Protein AF-A0A4S4HA32-F1 (afdb_monomer_lite)

Radius of gyration: 16.01 Å; chains: 1; bounding box: 39×28×51 Å

Foldseek 3Di:
DVVLLVLLLVLQLQLLLLLLLPDDPVLSVVVLVVQLVVLLVVLVVCLPDDPVVLPDPVVLVVLLVQLVVSLVLLVCLLPPPDPPNNPSSSDSGPNNSSVLSVQLSVQCVVDPPDRSSVSSNVSSVVSSVVSVVSSVVCVVVVPDSVNSVVSSVSSVVSSVVSVVVD

pLDDT: mean 70.5, std 6.65, range [51.5, 82.56]

Secondary structure (DSSP, 8-state):
-HHHHHHHHHHHHHHHHHHHHHS-HHHHHHHHHHHHHHHHHHHHHHTT--HHHHTSHHHHHHHHHHHHHHHHHHHHHHH--TTTHHHHTT---STTHHHHHHHHHHHHHHSTTS-HHHHHHHHHHHHHHHHHHHHHHHHHTT--HHHHHHHHHHHHHHHHHHHHH-

Structure (mmCIF, N/CA/C/O backbone):
data_AF-A0A4S4HA32-F1
#
_entry.id   AF-A0A4S4HA32-F1
#
loop_
_atom_site.group_PDB
_atom_site.id
_atom_site.type_symbol
_atom_site.label_atom_id
_atom_site.label_alt_id
_atom_site.label_comp_id
_atom_site.label_asym_id
_atom_site.label_entity_id
_atom_site.label_seq_id
_atom_site.pdbx_PDB_ins_code
_atom_site.Cartn_x
_atom_site.Cartn_y
_atom_site.Cartn_z
_atom_site.occupancy
_atom_site.B_iso_or_equiv
_atom_site.auth_seq_id
_atom_site.auth_comp_id
_atom_site.auth_asym_id
_atom_site.auth_atom_id
_atom_site.pdbx_PDB_model_num
ATOM 1 N N . MET A 1 1 ? 13.191 -14.689 -1.791 1.00 63.25 1 MET A N 1
ATOM 2 C CA . MET A 1 1 ? 12.882 -13.239 -1.753 1.00 63.25 1 MET A CA 1
ATOM 3 C C . MET A 1 1 ? 11.497 -12.899 -2.287 1.00 63.25 1 MET A C 1
ATOM 5 O O . MET A 1 1 ? 10.754 -12.247 -1.571 1.00 63.25 1 MET A O 1
ATOM 9 N N . THR A 1 2 ? 11.116 -13.340 -3.490 1.00 64.56 2 THR A N 1
ATOM 10 C CA . THR A 1 2 ? 9.827 -12.983 -4.126 1.00 64.56 2 THR A CA 1
ATOM 11 C C . THR A 1 2 ? 8.592 -13.326 -3.285 1.00 64.56 2 THR A C 1
ATOM 13 O O . THR A 1 2 ? 7.695 -12.502 -3.171 1.00 64.56 2 THR A O 1
ATOM 16 N N . VAL A 1 3 ? 8.565 -14.492 -2.631 1.00 69.94 3 VAL A N 1
ATOM 17 C CA . VAL A 1 3 ? 7.443 -14.905 -1.763 1.00 69.94 3 VAL A CA 1
ATOM 18 C C . VAL A 1 3 ? 7.307 -14.009 -0.526 1.00 69.94 3 VAL A C 1
ATOM 20 O O . VAL A 1 3 ? 6.211 -13.569 -0.204 1.00 69.94 3 VAL A O 1
ATOM 23 N N . ILE A 1 4 ? 8.420 -13.679 0.137 1.00 70.50 4 ILE A N 1
ATOM 24 C CA . ILE A 1 4 ? 8.429 -12.817 1.334 1.00 70.50 4 ILE A CA 1
ATOM 25 C C . ILE A 1 4 ? 7.952 -11.403 0.973 1.00 70.50 4 ILE A C 1
ATOM 27 O O . ILE A 1 4 ? 7.163 -10.808 1.699 1.00 70.50 4 ILE A O 1
ATOM 31 N N . LEU A 1 5 ? 8.357 -10.906 -0.197 1.00 70.06 5 LEU A N 1
ATOM 32 C CA . LEU A 1 5 ? 7.889 -9.638 -0.756 1.00 70.06 5 LEU A CA 1
ATOM 33 C C . LEU A 1 5 ? 6.386 -9.638 -1.071 1.00 70.06 5 LEU A C 1
ATOM 35 O O . LEU A 1 5 ? 5.712 -8.646 -0.815 1.00 70.06 5 LEU A O 1
ATOM 39 N N . MET A 1 6 ? 5.834 -10.745 -1.575 1.00 72.88 6 MET A N 1
ATOM 40 C CA . MET A 1 6 ? 4.386 -10.865 -1.790 1.00 72.88 6 MET A CA 1
ATOM 41 C C . MET A 1 6 ? 3.611 -10.863 -0.470 1.00 72.88 6 MET A C 1
ATOM 43 O O . MET A 1 6 ? 2.612 -10.156 -0.356 1.00 72.88 6 MET A O 1
ATOM 47 N N . ILE A 1 7 ? 4.084 -11.604 0.538 1.00 74.81 7 ILE A N 1
ATOM 48 C CA . ILE A 1 7 ? 3.483 -11.612 1.882 1.00 74.81 7 ILE A CA 1
ATOM 49 C C . ILE A 1 7 ? 3.505 -10.200 2.475 1.00 74.81 7 ILE A C 1
ATOM 51 O O . ILE A 1 7 ? 2.498 -9.739 3.010 1.00 74.81 7 ILE A O 1
ATOM 55 N N . PH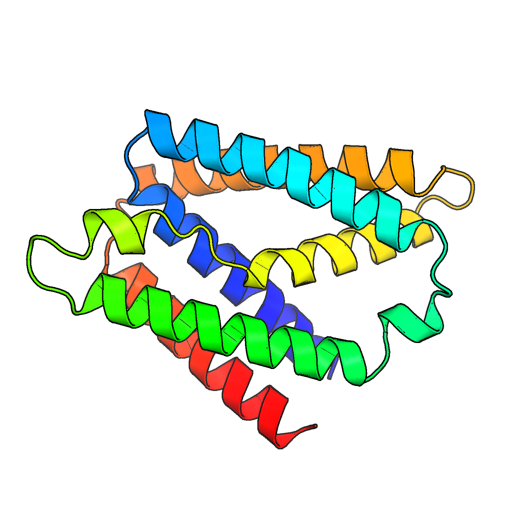E A 1 8 ? 4.623 -9.494 2.311 1.00 74.50 8 PHE A N 1
ATOM 56 C CA . PHE A 1 8 ? 4.778 -8.108 2.731 1.00 74.50 8 PHE A CA 1
ATOM 57 C C . PHE A 1 8 ? 3.759 -7.180 2.054 1.00 74.50 8 PHE A C 1
ATOM 59 O O . PHE A 1 8 ? 3.030 -6.466 2.738 1.00 74.50 8 PHE A O 1
ATOM 66 N N . CYS A 1 9 ? 3.633 -7.253 0.726 1.00 73.31 9 CYS A N 1
ATOM 67 C CA . CYS A 1 9 ? 2.642 -6.490 -0.033 1.00 73.31 9 CYS A CA 1
ATOM 68 C C . CYS A 1 9 ? 1.212 -6.736 0.465 1.00 73.31 9 CYS A C 1
ATOM 70 O O . CYS A 1 9 ? 0.453 -5.788 0.662 1.00 73.31 9 CYS A O 1
ATOM 72 N N . ILE A 1 10 ? 0.846 -7.999 0.691 1.00 77.44 10 ILE A N 1
ATOM 73 C CA . ILE A 1 10 ? -0.494 -8.374 1.160 1.00 77.44 10 ILE A CA 1
ATOM 74 C C . ILE A 1 10 ? -0.746 -7.819 2.565 1.00 77.44 10 ILE A C 1
ATOM 76 O O . ILE A 1 10 ? -1.805 -7.241 2.814 1.00 77.44 10 ILE A O 1
ATOM 80 N N . ALA A 1 11 ? 0.223 -7.951 3.472 1.00 76.12 11 ALA A N 1
ATOM 81 C CA . ALA A 1 11 ? 0.110 -7.447 4.836 1.00 76.12 11 ALA A CA 1
ATOM 82 C C . ALA A 1 11 ? 0.008 -5.910 4.876 1.00 76.12 11 ALA A C 1
ATOM 84 O O . ALA A 1 11 ? -0.826 -5.377 5.610 1.00 76.12 11 ALA A O 1
ATOM 85 N N . SER A 1 12 ? 0.774 -5.202 4.039 1.00 75.88 12 SER A N 1
ATOM 86 C CA . SER A 1 12 ? 0.678 -3.744 3.881 1.00 75.88 12 SER A CA 1
ATOM 87 C C . SER A 1 12 ? -0.702 -3.318 3.395 1.00 75.88 12 SER A C 1
ATOM 89 O O . SER A 1 12 ? -1.331 -2.449 4.000 1.00 75.88 12 SER A O 1
ATOM 91 N N . ILE A 1 13 ? -1.217 -3.972 2.348 1.00 76.69 13 ILE A N 1
ATOM 92 C CA . ILE A 1 13 ? -2.549 -3.676 1.810 1.00 76.69 13 ILE A CA 1
ATOM 93 C C . ILE A 1 13 ? -3.625 -3.913 2.871 1.00 76.69 13 ILE A C 1
ATOM 95 O O . ILE A 1 13 ? -4.481 -3.053 3.085 1.00 76.69 13 ILE A O 1
ATOM 99 N N . ALA A 1 14 ? -3.563 -5.044 3.574 1.00 76.88 14 ALA A N 1
ATOM 100 C CA . ALA A 1 14 ? -4.507 -5.369 4.636 1.00 76.88 14 ALA A CA 1
ATOM 101 C C . ALA A 1 14 ? -4.474 -4.328 5.769 1.00 76.88 14 ALA A C 1
ATOM 103 O O . ALA A 1 14 ? -5.531 -3.905 6.242 1.00 76.88 14 ALA A O 1
ATOM 104 N N . GLY A 1 15 ? -3.284 -3.872 6.172 1.00 74.00 15 GLY A N 1
ATOM 105 C CA . GLY A 1 15 ? -3.114 -2.876 7.233 1.00 74.00 15 G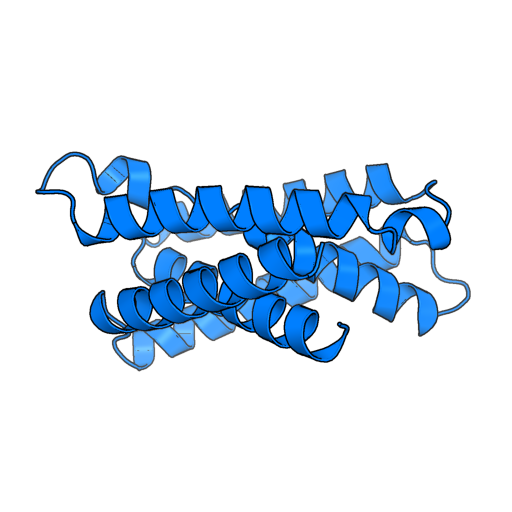LY A CA 1
ATOM 106 C C . GLY A 1 15 ? -3.752 -1.541 6.863 1.00 74.00 15 GLY A C 1
ATOM 107 O O . GLY A 1 15 ? -4.536 -0.987 7.636 1.00 74.00 15 GLY A O 1
ATOM 108 N N . CYS A 1 16 ? -3.508 -1.075 5.637 1.00 75.75 16 CYS A N 1
ATOM 109 C CA . CYS A 1 16 ? -4.142 0.123 5.094 1.00 75.75 16 CYS A CA 1
ATOM 110 C C . CYS A 1 16 ? -5.670 -0.012 5.007 1.00 75.75 16 CYS A C 1
ATOM 112 O O . CYS A 1 16 ? -6.379 0.911 5.404 1.00 75.75 16 CYS A O 1
ATOM 114 N N . ILE A 1 17 ? -6.199 -1.151 4.542 1.00 77.81 17 ILE A N 1
ATOM 115 C CA . ILE A 1 17 ? -7.653 -1.390 4.448 1.00 77.81 17 ILE A CA 1
ATOM 116 C C . ILE A 1 17 ? -8.304 -1.299 5.825 1.00 77.81 17 ILE A C 1
ATOM 118 O O . ILE A 1 17 ? -9.302 -0.591 5.987 1.00 77.81 17 ILE A O 1
ATOM 122 N N . VAL A 1 18 ? -7.746 -1.992 6.821 1.00 76.69 18 VAL A N 1
ATOM 123 C CA . VAL A 1 18 ? -8.307 -1.980 8.175 1.00 76.69 18 VAL A CA 1
ATOM 124 C C . VAL A 1 18 ? -8.223 -0.575 8.763 1.00 76.69 18 VAL A C 1
ATOM 126 O O . VAL A 1 18 ? -9.223 -0.085 9.282 1.00 76.69 18 VAL A O 1
ATOM 129 N N . ASN A 1 19 ? -7.104 0.129 8.592 1.00 77.38 19 ASN A N 1
ATOM 130 C CA . ASN A 1 19 ? -6.965 1.502 9.071 1.00 77.38 19 ASN A CA 1
ATOM 131 C C . ASN A 1 19 ? -7.987 2.458 8.419 1.00 77.38 19 ASN A C 1
ATOM 133 O O . ASN A 1 19 ? -8.707 3.172 9.112 1.00 77.38 19 ASN A O 1
ATOM 137 N N . ILE A 1 20 ? -8.150 2.405 7.093 1.00 76.25 20 ILE A N 1
ATOM 138 C CA . ILE A 1 20 ? -9.147 3.206 6.361 1.00 76.25 20 ILE A CA 1
ATOM 139 C C . ILE A 1 20 ? -10.582 2.832 6.774 1.00 76.25 20 ILE A C 1
ATOM 141 O O . ILE A 1 20 ? -11.475 3.685 6.781 1.00 76.25 20 ILE A O 1
ATOM 145 N N . SER A 1 21 ? -10.833 1.572 7.137 1.00 76.31 21 SER A N 1
ATOM 146 C CA . SER A 1 21 ? -12.152 1.120 7.595 1.00 76.31 21 SER A CA 1
ATOM 147 C C . SER A 1 21 ? -12.569 1.722 8.941 1.00 76.31 21 SER A C 1
ATOM 149 O O . SER A 1 21 ? -13.764 1.956 9.151 1.00 76.31 21 SER A O 1
ATOM 151 N N . LEU A 1 22 ? -11.590 2.043 9.794 1.00 75.56 22 LEU A N 1
ATOM 152 C CA . LEU A 1 22 ? -11.776 2.683 11.098 1.00 75.56 22 LEU A CA 1
ATOM 153 C C . LEU A 1 22 ? -11.991 4.206 10.986 1.00 75.56 22 LEU A C 1
ATOM 155 O O . LEU A 1 22 ? -12.447 4.841 11.937 1.00 75.56 22 LEU A O 1
ATOM 159 N N . MET A 1 23 ? -11.717 4.806 9.822 1.00 75.94 23 MET A N 1
ATOM 160 C CA . MET A 1 23 ? -11.846 6.248 9.589 1.00 75.94 23 MET A CA 1
ATOM 161 C C . MET A 1 23 ? -13.292 6.703 9.293 1.00 75.94 23 MET A C 1
ATOM 163 O O . MET A 1 23 ? -14.119 5.951 8.759 1.00 75.94 23 MET A O 1
ATOM 167 N N . PRO A 1 24 ? -13.622 7.985 9.560 1.00 74.69 24 PRO A N 1
ATOM 168 C CA . PRO A 1 24 ? -14.900 8.568 9.167 1.00 74.69 24 PRO A CA 1
ATOM 169 C C . PRO A 1 24 ? -15.039 8.690 7.639 1.00 74.69 24 PRO A C 1
ATOM 171 O O . PRO A 1 24 ? -14.090 8.996 6.916 1.00 74.69 24 PRO A O 1
ATOM 174 N N . VAL A 1 25 ? -16.273 8.520 7.146 1.00 72.31 25 VAL A N 1
ATOM 175 C CA . VAL A 1 25 ? -16.611 8.395 5.712 1.00 72.31 25 VAL A CA 1
ATOM 176 C C . VAL A 1 25 ? -16.043 9.526 4.846 1.00 72.31 25 VAL A C 1
ATOM 178 O O . VAL A 1 25 ? -15.489 9.252 3.785 1.00 72.31 25 VAL A O 1
ATOM 181 N N . LYS A 1 26 ? -16.149 10.783 5.301 1.00 72.62 26 LYS A N 1
ATOM 182 C CA . LYS A 1 26 ? -15.692 11.967 4.551 1.00 72.62 26 LYS A CA 1
ATOM 183 C C . LYS A 1 26 ? -14.178 11.951 4.299 1.00 72.62 26 LYS A C 1
ATOM 185 O O . LYS A 1 26 ? -13.732 12.295 3.212 1.00 72.62 26 LYS A O 1
ATOM 190 N N . MET A 1 27 ? -13.400 11.518 5.290 1.00 71.81 27 MET A N 1
ATOM 191 C CA . MET A 1 27 ? -11.936 11.468 5.202 1.00 71.81 27 MET A CA 1
ATOM 192 C C . MET A 1 27 ? -11.449 10.271 4.404 1.00 71.81 27 MET A C 1
ATOM 194 O O . MET A 1 27 ? -10.503 10.407 3.640 1.00 71.81 27 MET A O 1
ATOM 198 N N . ARG A 1 28 ? -12.144 9.135 4.491 1.00 72.19 28 ARG A N 1
ATOM 199 C CA . ARG A 1 28 ? -11.876 7.986 3.624 1.00 72.19 28 ARG A CA 1
ATOM 200 C C . ARG A 1 28 ? -11.953 8.359 2.145 1.00 72.19 28 ARG A C 1
ATOM 202 O O . ARG A 1 28 ? -11.045 8.029 1.398 1.00 72.19 28 ARG A O 1
ATOM 209 N N . VAL A 1 29 ? -13.007 9.067 1.732 1.00 70.00 29 VAL A N 1
ATOM 210 C CA . VAL A 1 29 ? -13.157 9.497 0.331 1.00 70.00 29 VAL A CA 1
ATOM 211 C C . VAL A 1 29 ? -12.018 10.435 -0.074 1.00 70.00 29 VAL A C 1
ATOM 213 O O . VAL A 1 29 ? -11.415 10.237 -1.125 1.00 70.00 29 VAL A O 1
ATOM 216 N N . ALA A 1 30 ? -11.673 11.403 0.781 1.00 71.88 30 ALA A N 1
ATOM 217 C CA . ALA A 1 30 ? -10.563 12.319 0.529 1.00 71.88 30 ALA A CA 1
ATOM 218 C C . ALA A 1 30 ? -9.214 11.588 0.404 1.00 71.88 30 ALA A C 1
ATOM 220 O O . ALA A 1 30 ? -8.451 11.875 -0.512 1.00 71.88 30 ALA A O 1
ATOM 221 N N . LEU A 1 31 ? -8.939 10.614 1.275 1.00 72.12 31 LEU A N 1
ATOM 222 C CA . LEU A 1 31 ? -7.704 9.828 1.245 1.00 72.12 31 LEU A CA 1
ATOM 223 C C . LEU A 1 31 ? -7.638 8.895 0.037 1.00 72.12 31 LEU A C 1
ATOM 225 O O . LEU A 1 31 ? -6.593 8.836 -0.603 1.00 72.12 31 LEU A O 1
ATOM 229 N N . CYS A 1 32 ? -8.739 8.232 -0.328 1.00 69.38 32 CYS A N 1
ATOM 230 C CA . CYS A 1 32 ? -8.804 7.424 -1.548 1.00 69.38 32 CYS A CA 1
ATOM 231 C C . CYS A 1 32 ? -8.527 8.266 -2.804 1.00 69.38 32 CYS A C 1
ATOM 233 O O . CYS A 1 32 ? -7.809 7.815 -3.694 1.00 69.38 32 CYS A O 1
ATOM 235 N N . LEU A 1 33 ? -9.048 9.497 -2.865 1.00 69.62 33 LEU A N 1
ATOM 236 C CA . LEU A 1 33 ? -8.767 10.432 -3.961 1.00 69.62 33 LEU A CA 1
ATOM 237 C C . LEU A 1 33 ? -7.302 10.874 -3.975 1.00 69.62 33 LEU A C 1
ATOM 239 O O . LEU A 1 33 ? -6.658 10.826 -5.021 1.00 69.62 33 LEU A O 1
ATOM 243 N N . LEU A 1 34 ? -6.761 11.262 -2.817 1.00 71.94 34 LEU A N 1
ATOM 244 C CA . LEU A 1 34 ? -5.365 11.690 -2.682 1.00 71.94 34 LEU A CA 1
ATOM 245 C C . LEU A 1 34 ? -4.396 10.581 -3.106 1.00 71.94 34 LEU A C 1
ATOM 247 O O . LEU A 1 34 ? -3.352 10.838 -3.697 1.00 71.94 34 LEU A O 1
ATOM 251 N N . TRP A 1 35 ? -4.784 9.338 -2.852 1.00 69.75 35 TRP A N 1
ATOM 252 C CA . TRP A 1 35 ? -4.068 8.158 -3.295 1.00 69.75 35 TRP A CA 1
ATOM 253 C C . TRP A 1 35 ? -4.163 7.877 -4.782 1.00 69.75 35 TRP A C 1
ATOM 255 O O . TRP A 1 35 ? -3.146 7.553 -5.381 1.00 69.75 35 TRP A O 1
ATOM 265 N N . GLY A 1 36 ? -5.340 8.031 -5.390 1.00 64.88 36 GLY A N 1
ATOM 266 C CA . GLY A 1 36 ? -5.462 7.955 -6.847 1.00 64.88 36 GLY A CA 1
ATOM 267 C C . GLY A 1 36 ? -4.546 8.971 -7.538 1.00 64.88 36 GLY A C 1
ATOM 268 O O . GLY A 1 36 ? -3.882 8.646 -8.519 1.00 64.88 36 GLY A O 1
ATOM 269 N N . ILE A 1 37 ? -4.434 10.175 -6.969 1.00 69.69 37 ILE A N 1
ATOM 270 C CA . ILE A 1 37 ? -3.517 11.219 -7.448 1.00 69.69 37 ILE A CA 1
ATOM 271 C C . ILE A 1 37 ? -2.053 10.816 -7.215 1.00 69.69 37 ILE A C 1
ATOM 273 O O . ILE A 1 37 ? -1.241 10.912 -8.133 1.00 69.69 37 ILE A O 1
ATOM 277 N N . GLY A 1 38 ? -1.706 10.336 -6.016 1.00 66.69 38 GLY A N 1
ATOM 278 C CA . GLY A 1 38 ? -0.350 9.880 -5.691 1.00 66.69 38 GLY A CA 1
ATOM 279 C C . GLY A 1 38 ? 0.124 8.729 -6.581 1.00 66.69 38 GLY A C 1
ATOM 280 O O . GLY A 1 38 ? 1.259 8.748 -7.054 1.00 66.69 38 GLY A O 1
ATOM 281 N N . ALA A 1 39 ? -0.766 7.784 -6.881 1.00 64.88 39 ALA A N 1
ATOM 282 C CA . ALA A 1 39 ? -0.527 6.703 -7.829 1.00 64.88 39 ALA A CA 1
ATOM 283 C C . ALA A 1 39 ? -0.207 7.246 -9.226 1.00 64.88 39 ALA A C 1
ATOM 285 O O . ALA A 1 39 ? 0.804 6.869 -9.807 1.00 64.88 39 ALA A O 1
ATOM 286 N N . GLY A 1 40 ? -0.997 8.206 -9.721 1.00 63.44 40 GLY A N 1
ATOM 287 C CA . GLY A 1 40 ? -0.753 8.851 -11.014 1.00 63.44 40 GLY A CA 1
ATOM 288 C C . GLY A 1 40 ? 0.562 9.640 -11.079 1.00 63.44 40 GLY A C 1
ATOM 289 O O . GLY A 1 40 ? 1.213 9.672 -12.121 1.00 63.44 40 GLY A O 1
ATOM 290 N N . ILE A 1 41 ? 1.001 10.247 -9.974 1.00 68.75 41 ILE A N 1
ATOM 291 C CA . ILE A 1 41 ? 2.302 10.936 -9.909 1.00 68.75 41 ILE A CA 1
ATOM 292 C C . ILE A 1 41 ? 3.451 9.923 -9.939 1.00 68.75 41 ILE A C 1
ATOM 294 O O . ILE A 1 41 ? 4.421 10.111 -10.671 1.00 68.75 41 ILE A O 1
ATOM 298 N N . ILE A 1 42 ? 3.343 8.831 -9.182 1.00 67.19 42 ILE A N 1
ATOM 299 C CA . ILE A 1 42 ? 4.352 7.765 -9.179 1.00 67.19 42 ILE A CA 1
ATOM 300 C C . ILE A 1 42 ? 4.430 7.107 -10.558 1.00 67.19 42 ILE A C 1
ATOM 302 O O . ILE A 1 42 ? 5.529 6.909 -11.067 1.00 67.19 42 ILE A O 1
ATOM 306 N N . ALA A 1 43 ? 3.289 6.883 -11.212 1.00 63.09 43 ALA A N 1
ATOM 307 C CA . ALA A 1 43 ? 3.205 6.419 -12.593 1.00 63.09 43 ALA A CA 1
ATOM 308 C C . ALA A 1 43 ? 4.055 7.257 -13.553 1.00 63.09 43 ALA A C 1
ATOM 310 O O . ALA A 1 43 ? 4.832 6.723 -14.344 1.00 63.09 43 ALA A O 1
ATOM 311 N N . MET A 1 44 ? 3.910 8.582 -13.460 1.00 63.84 44 MET A N 1
ATOM 312 C CA . MET A 1 44 ? 4.626 9.553 -14.286 1.00 63.84 44 MET A CA 1
ATOM 313 C C . MET A 1 44 ? 6.129 9.528 -14.006 1.00 63.84 44 MET A C 1
ATOM 315 O O . MET A 1 44 ? 6.926 9.557 -14.939 1.00 63.84 44 MET A O 1
ATOM 319 N N . ILE A 1 45 ? 6.527 9.432 -12.734 1.00 66.19 45 ILE A N 1
ATOM 320 C CA . ILE A 1 45 ? 7.941 9.338 -12.339 1.00 66.19 45 ILE A CA 1
ATOM 321 C C . ILE A 1 45 ? 8.560 8.032 -12.860 1.00 66.19 45 ILE A C 1
ATOM 323 O O . ILE A 1 45 ? 9.719 8.010 -13.271 1.00 66.19 45 ILE A O 1
ATOM 327 N N . MET A 1 46 ? 7.789 6.944 -12.882 1.00 61.41 46 MET A N 1
ATOM 328 C CA . MET A 1 46 ? 8.255 5.633 -13.336 1.00 61.41 46 MET A CA 1
ATOM 329 C C . MET A 1 46 ? 8.230 5.435 -14.855 1.00 61.41 46 MET A C 1
ATOM 331 O O . MET A 1 46 ? 8.901 4.526 -15.340 1.00 61.41 46 MET A O 1
ATOM 335 N N . PHE A 1 47 ? 7.558 6.312 -15.609 1.00 57.00 47 PHE A N 1
ATOM 336 C CA . PHE A 1 47 ? 7.410 6.257 -17.072 1.00 57.00 47 PHE A CA 1
ATOM 337 C C . PHE A 1 47 ? 8.745 6.258 -17.858 1.00 57.00 47 PHE A C 1
ATOM 339 O O . PHE A 1 47 ? 8.752 5.948 -19.044 1.00 57.00 47 PHE A O 1
ATOM 346 N N . GLY A 1 48 ? 9.885 6.548 -17.217 1.00 54.81 48 GLY A N 1
ATOM 347 C CA . GLY A 1 48 ? 11.215 6.551 -17.848 1.00 54.81 48 GLY A CA 1
ATOM 348 C C . GLY A 1 48 ? 12.280 5.668 -17.186 1.00 54.81 48 GLY A C 1
ATOM 349 O O . GLY A 1 48 ? 13.427 5.683 -17.630 1.00 54.81 48 GLY A O 1
ATOM 350 N N . LEU A 1 49 ? 11.948 4.920 -16.129 1.00 59.78 49 LEU A N 1
ATOM 351 C CA . LEU A 1 49 ? 12.933 4.136 -15.372 1.00 59.78 49 LEU A CA 1
ATOM 352 C C . LEU A 1 49 ? 13.158 2.747 -16.005 1.00 59.78 49 LEU A C 1
ATOM 354 O O . LEU A 1 49 ? 12.191 2.028 -16.281 1.00 59.78 49 LEU A O 1
ATOM 358 N N . PRO A 1 50 ? 14.416 2.310 -16.219 1.00 59.44 50 PRO A N 1
ATOM 359 C CA . PRO A 1 50 ? 14.692 0.983 -16.754 1.00 59.44 50 PRO A CA 1
ATOM 360 C C . PRO A 1 50 ? 14.229 -0.108 -15.775 1.00 59.44 50 PRO A C 1
ATOM 362 O O . PRO A 1 50 ? 14.472 -0.042 -14.572 1.00 59.44 50 PRO A O 1
ATOM 365 N N . ARG A 1 51 ? 13.593 -1.167 -16.301 1.00 56.62 51 ARG A N 1
ATOM 366 C CA . ARG A 1 51 ? 12.992 -2.273 -15.519 1.00 56.62 51 ARG A CA 1
ATOM 367 C C . ARG A 1 51 ? 13.917 -2.883 -14.463 1.00 56.62 51 ARG A C 1
ATOM 369 O O . ARG A 1 51 ? 13.435 -3.328 -13.426 1.00 56.62 51 ARG A O 1
ATOM 376 N N . GLN A 1 52 ? 15.222 -2.931 -14.725 1.00 57.22 52 GLN A N 1
ATOM 377 C CA . GLN A 1 52 ? 16.195 -3.456 -13.769 1.00 57.22 52 GLN A CA 1
ATOM 378 C C . GLN A 1 52 ? 16.336 -2.562 -12.537 1.00 57.22 52 GLN A C 1
ATOM 380 O O . GLN A 1 52 ? 16.460 -3.094 -11.441 1.00 57.22 52 GLN A O 1
ATOM 385 N N . GLU A 1 53 ? 16.235 -1.239 -12.675 1.00 59.69 53 GLU A N 1
ATOM 386 C CA . GLU A 1 53 ? 16.341 -0.321 -11.539 1.00 59.69 53 GLU A CA 1
ATOM 387 C C . GLU A 1 53 ? 15.162 -0.457 -10.577 1.00 59.69 53 GLU A C 1
ATOM 389 O O . GLU A 1 53 ? 15.366 -0.379 -9.369 1.00 59.69 53 GLU A O 1
ATOM 394 N N . ILE A 1 54 ? 13.963 -0.762 -11.080 1.00 59.62 54 ILE A N 1
ATOM 395 C CA . ILE A 1 54 ? 12.747 -0.933 -10.265 1.00 59.62 54 ILE A CA 1
ATOM 396 C C . ILE A 1 54 ? 12.823 -2.178 -9.365 1.00 59.62 54 ILE A C 1
ATOM 398 O O . ILE A 1 54 ? 12.323 -2.179 -8.244 1.00 59.62 54 ILE A O 1
ATOM 402 N N . TRP A 1 55 ? 13.488 -3.238 -9.830 1.00 57.16 55 TRP A N 1
ATOM 403 C CA . TRP A 1 55 ? 13.622 -4.505 -9.099 1.00 57.16 55 TRP A CA 1
ATOM 404 C C . TRP A 1 55 ? 14.930 -4.613 -8.298 1.00 57.16 55 TRP A C 1
ATOM 406 O O . TRP A 1 55 ? 15.230 -5.673 -7.747 1.00 57.16 55 TRP A O 1
ATOM 416 N N . THR A 1 56 ? 15.724 -3.539 -8.222 1.00 62.16 56 THR A N 1
ATOM 417 C CA . THR A 1 56 ? 16.987 -3.547 -7.469 1.00 62.16 56 THR A CA 1
ATOM 418 C C . THR A 1 56 ? 16.781 -3.590 -5.955 1.00 62.16 56 THR A C 1
ATOM 420 O O . THR A 1 56 ? 15.778 -3.123 -5.414 1.00 62.16 56 THR A O 1
ATOM 423 N N . ALA A 1 57 ? 17.812 -4.070 -5.249 1.00 57.44 57 ALA A N 1
ATOM 424 C CA . ALA A 1 57 ? 17.897 -4.092 -3.787 1.00 57.44 57 ALA A CA 1
ATOM 425 C C . ALA A 1 57 ? 17.584 -2.737 -3.118 1.00 57.44 57 ALA A C 1
ATOM 427 O O . ALA A 1 57 ? 17.037 -2.716 -2.017 1.00 57.44 57 ALA A O 1
ATOM 428 N N . LYS A 1 58 ? 17.843 -1.604 -3.795 1.00 66.38 58 LYS A N 1
ATOM 429 C CA . LYS A 1 58 ? 17.526 -0.262 -3.276 1.00 66.38 58 LYS A CA 1
ATOM 430 C C . LYS A 1 58 ? 16.036 -0.092 -2.961 1.00 66.38 58 LYS A C 1
ATOM 432 O O . LYS A 1 58 ? 15.699 0.486 -1.933 1.00 66.38 58 LYS A O 1
ATOM 437 N N . TRP A 1 59 ? 15.144 -0.638 -3.788 1.00 67.38 59 TRP A N 1
ATOM 438 C CA . TRP A 1 59 ? 13.697 -0.549 -3.562 1.00 67.38 59 TRP A CA 1
ATOM 439 C C . TRP A 1 59 ? 13.217 -1.376 -2.378 1.00 67.38 59 TRP A C 1
ATOM 441 O O . TRP A 1 59 ? 12.272 -0.981 -1.702 1.00 67.38 59 TRP A O 1
ATOM 451 N N . ILE A 1 60 ? 13.887 -2.490 -2.090 1.00 68.06 60 ILE A N 1
ATOM 452 C CA . ILE A 1 60 ? 13.575 -3.321 -0.925 1.00 68.06 60 ILE A CA 1
ATOM 453 C C . ILE A 1 60 ? 13.920 -2.564 0.359 1.00 68.06 60 ILE A C 1
ATOM 455 O O . ILE A 1 60 ? 13.114 -2.548 1.283 1.00 68.06 60 ILE A O 1
ATOM 459 N N . VAL A 1 61 ? 15.049 -1.848 0.387 1.00 72.50 61 VAL A N 1
ATOM 460 C CA . VAL A 1 61 ? 15.414 -0.982 1.520 1.00 72.50 61 VAL A CA 1
ATOM 461 C C . VAL A 1 61 ? 14.375 0.126 1.726 1.00 72.50 61 VAL A C 1
ATOM 463 O O . VAL A 1 61 ? 13.908 0.324 2.846 1.00 72.50 61 VAL A O 1
ATOM 466 N N . TYR A 1 62 ? 13.935 0.805 0.659 1.00 74.06 62 TYR A N 1
ATOM 467 C CA . TYR A 1 62 ? 12.871 1.813 0.769 1.00 74.06 62 TYR A CA 1
ATOM 468 C C . TYR A 1 62 ? 11.538 1.221 1.241 1.00 74.06 62 TYR A C 1
ATOM 470 O O . TYR A 1 62 ? 10.865 1.833 2.070 1.00 74.06 62 TYR A O 1
ATOM 478 N N . ALA A 1 63 ? 11.171 0.025 0.775 1.00 71.12 63 ALA A N 1
ATOM 479 C CA . ALA A 1 63 ? 9.967 -0.670 1.223 1.00 71.12 63 ALA A CA 1
ATOM 480 C C . ALA A 1 63 ? 10.017 -0.980 2.725 1.00 71.12 63 ALA A C 1
ATOM 482 O O . ALA A 1 63 ? 9.042 -0.724 3.428 1.00 71.12 63 ALA A O 1
ATOM 483 N N . VAL A 1 64 ? 11.161 -1.451 3.232 1.00 72.44 64 VAL A N 1
ATOM 484 C CA . VAL A 1 64 ? 11.374 -1.729 4.663 1.00 72.44 64 VAL A CA 1
ATOM 485 C C . VAL A 1 64 ? 11.311 -0.448 5.504 1.00 72.44 64 VAL A C 1
ATOM 487 O O . VAL A 1 64 ? 10.706 -0.445 6.580 1.00 72.44 64 VAL A O 1
ATOM 490 N N . ILE A 1 65 ? 11.871 0.661 5.012 1.00 79.25 65 ILE A N 1
ATOM 491 C CA . ILE A 1 65 ? 11.783 1.969 5.682 1.00 79.25 65 ILE A CA 1
ATOM 492 C C . ILE A 1 65 ? 10.324 2.435 5.756 1.00 79.25 65 ILE A C 1
ATOM 494 O O . ILE A 1 65 ? 9.849 2.788 6.836 1.00 79.25 65 ILE A O 1
ATOM 498 N N . LEU A 1 66 ? 9.589 2.392 4.640 1.00 75.00 66 LEU A N 1
ATOM 499 C CA . LEU A 1 66 ? 8.172 2.771 4.598 1.00 75.00 66 LEU A CA 1
ATOM 500 C C . LEU A 1 66 ? 7.316 1.873 5.501 1.00 75.00 66 LEU A C 1
ATOM 502 O O . LEU A 1 66 ? 6.431 2.371 6.194 1.00 75.00 66 LEU A O 1
ATOM 506 N N . ALA A 1 67 ? 7.614 0.572 5.555 1.00 72.00 67 ALA A N 1
ATOM 507 C CA . ALA A 1 67 ? 6.969 -0.363 6.475 1.00 72.00 67 ALA A CA 1
ATOM 508 C C . ALA A 1 67 ? 7.161 0.044 7.932 1.00 72.00 67 ALA A C 1
ATOM 510 O O . ALA A 1 67 ? 6.216 0.052 8.714 1.00 72.00 67 ALA A O 1
ATOM 511 N N . SER A 1 68 ? 8.398 0.385 8.288 1.00 75.69 68 SER A N 1
ATOM 512 C CA . SER A 1 68 ? 8.769 0.752 9.651 1.00 75.69 68 SER A CA 1
ATOM 513 C C . SER A 1 68 ? 8.049 2.029 10.080 1.00 75.69 68 SER A C 1
ATOM 515 O O . SER A 1 68 ? 7.541 2.107 11.197 1.00 75.69 68 SER A O 1
ATOM 517 N N . VAL A 1 69 ? 7.926 3.001 9.170 1.00 80.12 69 VAL A N 1
ATOM 518 C CA . VAL A 1 69 ? 7.126 4.212 9.392 1.00 80.12 69 VAL A CA 1
ATOM 519 C C . VAL A 1 69 ? 5.656 3.850 9.622 1.00 80.12 69 VAL A C 1
ATOM 521 O O . VAL A 1 69 ? 5.071 4.289 10.612 1.00 80.12 69 VAL A O 1
ATOM 524 N N . ASP A 1 70 ? 5.069 3.001 8.777 1.00 76.62 70 ASP A N 1
ATOM 525 C CA . ASP A 1 70 ? 3.670 2.577 8.909 1.00 76.62 70 ASP A CA 1
ATOM 526 C C . ASP A 1 70 ? 3.396 1.831 10.219 1.00 76.62 70 ASP A C 1
ATOM 528 O O . ASP A 1 70 ? 2.404 2.120 10.887 1.00 76.62 70 ASP A O 1
ATOM 532 N N . VAL A 1 71 ? 4.300 0.944 10.644 1.00 78.69 71 VAL A N 1
ATOM 533 C CA . VAL A 1 71 ? 4.213 0.249 11.939 1.00 78.69 71 VAL A CA 1
ATOM 534 C C . VAL A 1 71 ? 4.213 1.245 13.094 1.00 78.69 71 VAL A C 1
ATOM 536 O O . VAL A 1 71 ? 3.389 1.119 13.999 1.00 78.69 71 VAL A O 1
ATOM 539 N N . ILE A 1 72 ? 5.078 2.264 13.065 1.00 80.19 72 ILE A N 1
ATOM 540 C CA . ILE A 1 72 ? 5.120 3.302 14.107 1.00 80.19 72 ILE A CA 1
ATOM 541 C C . ILE A 1 72 ? 3.785 4.054 14.169 1.00 80.19 72 ILE A C 1
ATOM 543 O O . ILE A 1 72 ? 3.257 4.286 15.261 1.00 80.19 72 ILE A O 1
ATOM 547 N N . PHE A 1 73 ? 3.204 4.405 13.019 1.00 77.25 73 PHE A N 1
ATOM 548 C CA . PHE A 1 73 ? 1.903 5.073 12.969 1.00 77.25 73 PHE A CA 1
ATOM 549 C C . PHE A 1 73 ? 0.760 4.166 13.441 1.00 77.25 73 PHE A C 1
ATOM 551 O O . PHE A 1 73 ? -0.080 4.629 14.216 1.00 77.25 73 PHE A O 1
ATOM 558 N N . PHE A 1 74 ? 0.738 2.888 13.053 1.00 76.81 74 PHE A N 1
ATOM 559 C CA . PHE A 1 74 ? -0.279 1.931 13.498 1.00 76.81 74 PHE A CA 1
ATOM 560 C C . PHE A 1 74 ? -0.183 1.642 14.996 1.00 76.81 74 PHE A C 1
ATOM 562 O O . PHE A 1 74 ? -1.200 1.690 15.685 1.00 76.81 74 PHE A O 1
ATOM 569 N N . LEU A 1 75 ? 1.019 1.432 15.536 1.00 75.94 75 LEU A N 1
ATOM 570 C CA . LEU A 1 75 ? 1.227 1.256 16.976 1.00 75.94 75 LEU A CA 1
ATOM 571 C C . LEU A 1 75 ? 0.788 2.498 17.748 1.00 75.94 75 LEU A C 1
ATOM 573 O O . LEU A 1 75 ? 0.044 2.392 18.722 1.00 75.94 75 LEU A O 1
ATOM 577 N N . ARG A 1 76 ? 1.171 3.692 17.287 1.00 74.69 76 ARG A N 1
ATOM 578 C CA . ARG A 1 76 ? 0.717 4.943 17.900 1.00 74.69 76 ARG A CA 1
ATOM 579 C C . ARG A 1 76 ? -0.802 5.087 17.830 1.00 74.69 76 ARG A C 1
ATOM 581 O O . ARG A 1 76 ? -1.398 5.607 18.764 1.00 74.69 76 ARG A O 1
ATOM 588 N N . HIS A 1 77 ? -1.432 4.633 16.752 1.00 72.81 77 HIS A N 1
ATOM 589 C CA . HIS A 1 77 ? -2.885 4.648 16.626 1.00 72.81 77 HIS A CA 1
ATOM 590 C C . HIS A 1 77 ? -3.567 3.676 17.604 1.00 72.81 77 HIS A C 1
ATOM 592 O O . HIS A 1 77 ? -4.565 4.047 18.215 1.00 72.81 77 HIS A O 1
ATOM 598 N N . ILE A 1 78 ? -3.007 2.477 17.799 1.00 74.50 78 ILE A N 1
ATOM 599 C CA . ILE A 1 78 ? -3.533 1.437 18.700 1.00 74.50 78 ILE A CA 1
ATOM 600 C C . ILE A 1 78 ? -3.363 1.817 20.181 1.00 74.50 78 ILE A C 1
ATOM 602 O O . ILE A 1 78 ? -4.268 1.577 20.975 1.00 74.50 78 ILE A O 1
ATOM 606 N N . PHE A 1 79 ? -2.223 2.405 20.559 1.00 72.94 79 PHE A N 1
ATOM 607 C CA . PHE A 1 79 ? -1.849 2.641 21.963 1.00 72.94 79 PHE A CA 1
ATOM 608 C C . PHE A 1 79 ? -2.062 4.085 22.462 1.00 72.94 79 PHE A C 1
ATOM 610 O O . PHE A 1 79 ? -1.748 4.381 23.612 1.00 72.94 79 PHE A O 1
ATOM 617 N N . SER A 1 80 ? -2.565 5.013 21.638 1.00 69.25 80 SER A N 1
ATOM 618 C CA . SER A 1 80 ? -2.742 6.417 22.047 1.00 69.25 80 SER A CA 1
ATOM 619 C C . SER A 1 80 ? -4.094 6.687 22.713 1.00 69.25 80 SER A C 1
ATOM 621 O O . SER A 1 80 ? -5.146 6.464 22.118 1.00 69.25 80 SER A O 1
ATOM 623 N N . ASP A 1 81 ? -4.069 7.350 23.874 1.00 57.38 81 ASP A N 1
ATOM 624 C CA . ASP A 1 81 ? -5.277 7.818 24.561 1.00 57.38 81 ASP A CA 1
ATOM 625 C C . ASP A 1 81 ? -5.919 9.065 23.909 1.00 57.38 81 ASP A C 1
ATOM 627 O O . ASP A 1 81 ? -5.260 10.054 23.573 1.00 57.38 81 ASP A O 1
ATOM 631 N N . ARG A 1 82 ? -7.243 8.953 23.727 1.00 57.59 82 ARG A N 1
ATOM 632 C CA . ARG A 1 82 ? -8.347 9.879 23.361 1.00 57.59 82 ARG A CA 1
ATOM 633 C C . ARG A 1 82 ? -8.148 11.098 22.431 1.00 57.59 82 ARG A C 1
ATOM 635 O O . ARG A 1 82 ? -9.099 11.396 21.714 1.00 57.59 82 ARG A O 1
ATOM 642 N N . HIS A 1 83 ? -7.009 11.797 22.364 1.00 51.50 83 HIS A N 1
ATOM 643 C CA . HIS A 1 83 ? -6.890 13.062 21.593 1.00 51.50 83 HIS A CA 1
ATOM 644 C C . HIS A 1 83 ? -5.940 13.043 20.381 1.00 51.50 83 HIS A C 1
ATOM 646 O O . HIS A 1 83 ? -6.276 13.598 19.334 1.00 51.50 83 HIS A O 1
ATOM 652 N N . LEU A 1 84 ? -4.802 12.353 20.465 1.00 51.84 84 LEU A N 1
ATOM 653 C CA . LEU A 1 84 ? -3.871 12.164 19.343 1.00 51.84 84 LEU A CA 1
ATOM 654 C C . LEU A 1 84 ? -4.282 11.132 18.261 1.00 51.84 84 LEU A C 1
ATOM 656 O O . LEU A 1 84 ? -3.827 11.298 17.120 1.00 51.84 84 LEU A O 1
ATOM 660 N N . PRO A 1 85 ? -5.151 10.119 18.502 1.00 55.59 85 PRO A N 1
ATOM 661 C CA . PRO A 1 85 ? -5.453 9.121 17.476 1.00 55.59 85 PRO A CA 1
ATOM 662 C C . PRO A 1 85 ? -6.278 9.700 16.324 1.00 55.59 85 PRO A C 1
ATOM 664 O O . PRO A 1 85 ? -6.312 9.108 15.252 1.00 55.59 85 PRO A O 1
ATOM 667 N N . ARG A 1 86 ? -6.892 10.879 16.497 1.00 57.41 86 ARG A N 1
ATOM 668 C CA . ARG A 1 86 ? -7.676 11.536 15.445 1.00 57.41 86 ARG A CA 1
ATOM 669 C C . ARG A 1 86 ? -6.815 12.085 14.309 1.00 57.41 86 ARG A C 1
ATOM 671 O O . ARG A 1 86 ? -7.315 12.167 13.200 1.00 57.41 86 ARG A O 1
ATOM 678 N N . ILE A 1 87 ? -5.561 12.461 14.581 1.00 60.38 87 ILE A N 1
ATOM 679 C CA . ILE A 1 87 ? -4.626 12.966 13.561 1.00 60.38 87 ILE A CA 1
ATOM 680 C C . ILE A 1 87 ? -3.759 11.821 13.031 1.00 60.38 87 ILE A C 1
ATOM 682 O O . ILE A 1 87 ? -3.605 11.677 11.824 1.00 60.38 87 ILE A O 1
ATOM 686 N N . ALA A 1 88 ? -3.246 10.957 13.915 1.00 56.72 88 ALA A N 1
ATOM 687 C CA . ALA A 1 88 ? -2.468 9.784 13.503 1.00 56.72 88 ALA A CA 1
ATOM 688 C C . ALA A 1 88 ? -3.322 8.754 12.740 1.00 56.72 88 ALA A C 1
ATOM 690 O O . ALA A 1 88 ? -2.849 8.143 11.790 1.00 56.72 88 ALA A O 1
ATOM 691 N N . GLY A 1 89 ? -4.604 8.628 13.087 1.00 58.53 89 GLY A N 1
ATOM 692 C CA . GLY A 1 89 ? -5.584 7.818 12.363 1.00 58.53 89 GLY A CA 1
ATOM 693 C C . GLY A 1 89 ? -6.042 8.421 11.036 1.00 58.53 89 GLY A C 1
ATOM 694 O O . GLY A 1 89 ? -6.982 7.905 10.455 1.00 58.53 89 GLY A O 1
ATOM 695 N N . LEU A 1 90 ? -5.431 9.516 10.563 1.00 62.38 90 LEU A N 1
ATOM 696 C CA . LEU A 1 90 ? -5.626 10.052 9.205 1.00 62.38 90 LEU A CA 1
ATOM 697 C C . LEU A 1 90 ? -4.520 9.642 8.250 1.00 62.38 90 LEU A C 1
ATOM 699 O O . LEU A 1 90 ? -4.554 9.995 7.074 1.00 62.38 90 LEU A O 1
ATOM 703 N N . TYR A 1 91 ? -3.529 8.924 8.755 1.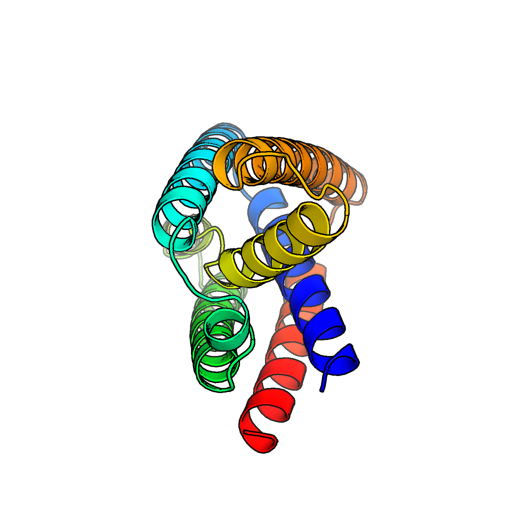00 69.38 91 TYR A N 1
ATOM 704 C CA . TYR A 1 91 ? -2.402 8.494 7.970 1.00 69.38 91 TYR A CA 1
ATOM 705 C C . TYR A 1 91 ? -2.776 7.226 7.184 1.00 69.38 91 TYR A C 1
ATOM 707 O O . TYR A 1 91 ? -3.069 6.205 7.802 1.00 69.38 91 TYR A O 1
ATOM 715 N N . PRO A 1 92 ? -2.796 7.253 5.841 1.00 62.84 92 PRO A N 1
ATOM 716 C CA . PRO A 1 92 ? -3.275 6.129 5.032 1.00 62.84 92 PRO A CA 1
ATOM 717 C C . PRO A 1 92 ? -2.260 4.982 4.884 1.00 62.84 92 PRO A C 1
ATOM 719 O O . PRO A 1 92 ? -2.619 3.939 4.345 1.00 62.84 92 PRO A O 1
ATOM 722 N N . GLY A 1 93 ? -1.025 5.148 5.373 1.00 69.19 93 GLY A N 1
ATOM 723 C CA . GLY A 1 93 ? 0.085 4.219 5.149 1.00 69.19 93 GLY A CA 1
ATOM 724 C C . GLY A 1 93 ? 0.855 4.543 3.867 1.00 69.19 93 GLY A C 1
ATOM 725 O O . GLY A 1 93 ? 0.259 4.675 2.802 1.00 69.19 93 GLY A O 1
ATOM 726 N N . PHE A 1 94 ? 2.177 4.682 3.942 1.00 68.81 94 PHE A N 1
ATOM 727 C CA . PHE A 1 94 ? 3.037 4.828 2.760 1.00 68.81 94 PHE A CA 1
ATOM 728 C C . PHE A 1 94 ? 3.397 3.472 2.142 1.00 68.81 94 PHE A C 1
ATOM 730 O O . PHE A 1 94 ? 3.798 3.410 0.978 1.00 68.81 94 PHE A O 1
ATOM 737 N N . SER A 1 95 ? 3.236 2.373 2.881 1.00 66.88 95 SER A N 1
ATOM 738 C CA . SER A 1 95 ? 3.659 1.045 2.441 1.00 66.88 95 SER A CA 1
ATOM 739 C C . SER A 1 95 ? 2.828 0.468 1.298 1.00 66.88 95 SER A C 1
ATOM 741 O O . SER A 1 95 ? 3.288 -0.490 0.687 1.00 66.88 95 SER A O 1
ATOM 743 N N . ILE A 1 96 ? 1.676 1.053 0.927 1.00 67.94 96 ILE A N 1
ATOM 744 C CA . ILE A 1 96 ? 0.963 0.625 -0.291 1.00 67.94 96 ILE A CA 1
ATOM 745 C C . ILE A 1 96 ? 1.619 1.098 -1.580 1.00 67.94 96 ILE A C 1
ATOM 747 O O . ILE A 1 96 ? 1.427 0.463 -2.622 1.00 67.94 96 ILE A O 1
ATOM 751 N N . LEU A 1 97 ? 2.382 2.191 -1.549 1.00 68.62 97 LEU A N 1
ATOM 752 C CA . LEU A 1 97 ? 3.028 2.689 -2.765 1.00 68.62 97 LEU A CA 1
ATOM 753 C C . LEU A 1 97 ? 3.868 1.579 -3.412 1.00 68.62 97 LEU A C 1
ATOM 755 O O . LEU A 1 97 ? 3.908 1.443 -4.629 1.00 68.62 97 LEU A O 1
ATOM 759 N N . TYR A 1 98 ? 4.436 0.712 -2.574 1.00 68.25 98 TYR A N 1
ATOM 760 C CA . TYR A 1 98 ? 5.188 -0.458 -2.984 1.00 68.25 98 TYR A CA 1
ATOM 761 C C . TYR A 1 98 ? 4.370 -1.498 -3.792 1.00 68.25 98 TYR A C 1
ATOM 763 O O . TYR A 1 98 ? 4.713 -1.733 -4.952 1.00 68.25 98 TYR A O 1
ATOM 771 N N . PRO A 1 99 ? 3.281 -2.113 -3.282 1.00 67.19 99 PRO A N 1
ATOM 772 C CA . PRO A 1 99 ? 2.455 -3.030 -4.064 1.00 67.19 99 PRO A CA 1
ATOM 773 C C . PRO A 1 99 ? 1.831 -2.401 -5.311 1.00 67.19 99 PRO A C 1
ATOM 775 O O . PRO A 1 99 ? 1.662 -3.115 -6.296 1.00 67.19 99 PRO A O 1
ATOM 778 N N . MET A 1 100 ? 1.522 -1.099 -5.306 1.00 69.88 100 MET A N 1
ATOM 779 C CA . MET A 1 100 ? 1.052 -0.405 -6.513 1.00 69.88 100 MET A CA 1
ATOM 780 C C . MET A 1 100 ? 2.094 -0.442 -7.633 1.00 69.88 100 MET A C 1
ATOM 782 O O . MET A 1 100 ? 1.793 -0.879 -8.740 1.00 69.88 100 MET A O 1
ATOM 786 N N . ILE A 1 101 ? 3.341 -0.085 -7.325 1.00 69.69 101 ILE A N 1
ATOM 787 C CA . ILE A 1 101 ? 4.453 -0.127 -8.285 1.00 69.69 101 ILE A CA 1
ATOM 788 C C . ILE A 1 101 ? 4.673 -1.550 -8.817 1.00 69.69 101 ILE A C 1
ATOM 790 O O . ILE A 1 101 ? 4.913 -1.755 -10.010 1.00 69.69 101 ILE A O 1
ATOM 794 N N . VAL A 1 102 ? 4.576 -2.552 -7.940 1.00 69.38 102 VAL A N 1
ATOM 795 C CA . VAL A 1 102 ? 4.717 -3.962 -8.327 1.00 69.38 102 VAL A CA 1
ATOM 796 C C . VAL A 1 102 ? 3.596 -4.384 -9.283 1.00 69.38 102 VAL A C 1
ATOM 798 O O . VAL A 1 102 ? 3.876 -5.027 -10.296 1.00 69.38 102 VAL A O 1
ATOM 801 N N . LEU A 1 103 ? 2.348 -4.001 -9.003 1.00 70.50 103 LEU A N 1
ATOM 802 C CA . LEU A 1 103 ? 1.197 -4.253 -9.876 1.00 70.50 103 LEU A CA 1
ATOM 803 C C . LEU A 1 103 ? 1.368 -3.596 -11.250 1.00 70.50 103 LEU A C 1
ATOM 805 O O . LEU A 1 103 ? 1.187 -4.268 -12.266 1.00 70.50 103 LEU A O 1
ATOM 809 N N . ASP A 1 104 ? 1.814 -2.344 -11.297 1.00 69.25 104 ASP A N 1
ATOM 810 C CA . ASP A 1 104 ? 2.079 -1.620 -12.547 1.00 69.25 104 ASP A CA 1
ATOM 811 C C . ASP A 1 104 ? 3.155 -2.317 -13.388 1.00 69.25 104 ASP A C 1
ATOM 813 O O . ASP A 1 104 ? 3.007 -2.514 -14.600 1.00 69.25 104 ASP A O 1
ATOM 817 N N . CYS A 1 105 ? 4.221 -2.792 -12.742 1.00 67.06 105 CYS A N 1
ATOM 818 C CA . CYS A 1 105 ? 5.273 -3.567 -13.400 1.00 67.06 105 CYS A CA 1
ATOM 819 C C . CYS A 1 105 ? 4.763 -4.900 -13.975 1.00 67.06 105 CYS A C 1
ATOM 821 O O . CYS A 1 105 ? 5.214 -5.330 -15.041 1.00 67.06 105 CYS A O 1
ATOM 823 N N . ILE A 1 106 ? 3.834 -5.570 -13.289 1.00 70.12 106 ILE A N 1
ATOM 824 C CA . ILE A 1 106 ? 3.234 -6.828 -13.759 1.00 70.12 106 ILE A CA 1
ATOM 825 C C . ILE A 1 106 ? 2.287 -6.564 -14.938 1.00 70.12 106 ILE A C 1
ATOM 827 O O . ILE A 1 106 ? 2.359 -7.255 -15.962 1.00 70.12 106 ILE A O 1
ATOM 831 N N . CYS A 1 107 ? 1.431 -5.547 -14.841 1.00 69.25 107 CYS A N 1
ATOM 832 C CA . CYS A 1 107 ? 0.472 -5.206 -15.890 1.00 69.25 107 CYS A CA 1
ATOM 833 C C . CYS A 1 107 ? 1.172 -4.726 -17.170 1.00 69.25 107 CYS A C 1
ATOM 835 O O . CYS A 1 107 ? 0.827 -5.175 -18.260 1.00 69.25 107 CYS A O 1
ATOM 837 N N . THR A 1 108 ? 2.236 -3.930 -17.055 1.00 67.94 108 THR A N 1
ATOM 838 C CA . THR A 1 108 ? 3.060 -3.504 -18.209 1.00 67.94 108 THR A CA 1
ATOM 839 C C . THR A 1 108 ? 3.796 -4.646 -18.895 1.00 67.94 108 THR A C 1
ATOM 841 O O . THR A 1 108 ? 4.155 -4.549 -20.067 1.00 67.94 108 THR A O 1
ATOM 844 N N . ARG A 1 109 ? 4.039 -5.759 -18.197 1.00 67.19 109 ARG A N 1
ATOM 845 C CA . ARG A 1 109 ? 4.579 -6.977 -18.815 1.00 67.19 109 ARG A CA 1
ATOM 846 C C . ARG A 1 109 ? 3.509 -7.781 -19.549 1.00 67.19 109 ARG A C 1
ATOM 848 O O . ARG A 1 109 ? 3.829 -8.444 -20.529 1.00 67.19 109 ARG A O 1
ATOM 855 N N . SER A 1 110 ? 2.271 -7.713 -19.073 1.00 73.31 110 SER A N 1
ATOM 856 C CA . SER A 1 110 ? 1.141 -8.475 -19.610 1.00 73.31 110 SER A CA 1
ATOM 857 C C . SER A 1 110 ? 0.522 -7.821 -20.852 1.00 73.31 110 SER A C 1
ATOM 859 O O . SER A 1 110 ? -0.035 -8.525 -21.687 1.00 73.31 110 SER A O 1
ATOM 861 N N . PHE A 1 111 ? 0.674 -6.500 -21.009 1.00 71.94 111 PHE A N 1
ATOM 862 C CA . PHE A 1 111 ? 0.188 -5.730 -22.161 1.00 71.94 111 PHE A CA 1
ATOM 863 C C . PHE A 1 111 ? 1.341 -5.035 -22.910 1.00 71.94 111 PHE A C 1
ATOM 865 O O . PHE A 1 111 ? 1.506 -3.816 -22.804 1.00 71.94 111 PHE A O 1
ATOM 872 N N . PRO A 1 112 ? 2.176 -5.787 -23.653 1.00 63.28 112 PRO A N 1
ATOM 873 C CA . PRO A 1 112 ? 3.260 -5.208 -24.440 1.00 63.28 112 PRO A CA 1
ATOM 874 C C . PRO A 1 112 ? 2.682 -4.338 -25.569 1.00 63.28 112 PRO A C 1
ATOM 876 O O . PRO A 1 112 ? 2.100 -4.856 -26.516 1.00 63.28 112 PRO A O 1
ATOM 879 N N . GLY A 1 113 ? 2.824 -3.014 -25.451 1.00 65.75 113 GLY A N 1
ATOM 880 C CA . GLY A 1 113 ? 2.357 -2.036 -26.445 1.00 65.75 113 GLY A CA 1
ATOM 881 C C . GLY A 1 113 ? 1.429 -0.948 -25.898 1.00 65.75 113 GLY A C 1
ATOM 882 O O . GLY A 1 113 ? 1.182 0.029 -26.596 1.00 65.75 113 GLY A O 1
ATOM 883 N N . ALA A 1 114 ? 0.941 -1.082 -24.662 1.00 66.62 114 ALA A N 1
ATOM 884 C CA . ALA A 1 114 ? 0.220 -0.006 -23.988 1.00 66.62 114 ALA A CA 1
ATOM 885 C C . ALA A 1 114 ? 1.190 0.909 -23.222 1.00 66.62 114 ALA A C 1
ATOM 887 O O . ALA A 1 114 ? 2.126 0.432 -22.574 1.00 66.62 114 ALA A O 1
ATOM 888 N N . ASP A 1 115 ? 0.948 2.221 -23.290 1.00 70.06 115 ASP A N 1
ATOM 889 C CA . ASP A 1 115 ? 1.735 3.215 -22.562 1.00 70.06 115 ASP A CA 1
ATOM 890 C C . ASP A 1 115 ? 1.657 2.969 -21.051 1.00 70.06 115 ASP A C 1
ATOM 892 O O . ASP A 1 115 ? 0.588 2.721 -20.484 1.00 70.06 115 ASP A O 1
ATOM 896 N N . PHE A 1 116 ? 2.805 3.076 -20.378 1.00 65.50 116 PHE A N 1
ATOM 897 C CA . PHE A 1 116 ? 2.925 2.836 -18.936 1.00 65.50 116 PHE A CA 1
ATOM 898 C C . PHE A 1 116 ? 1.998 3.758 -18.125 1.00 65.50 116 PHE A C 1
ATOM 900 O O . PHE A 1 116 ? 1.411 3.331 -17.134 1.00 65.50 116 PHE A O 1
ATOM 907 N N . ALA A 1 117 ? 1.779 4.988 -18.603 1.00 66.31 117 ALA A N 1
ATOM 908 C CA . ALA A 1 117 ? 0.821 5.922 -18.020 1.00 66.31 117 ALA A CA 1
ATOM 909 C C . ALA A 1 117 ? -0.620 5.385 -18.070 1.00 66.31 117 ALA A C 1
ATOM 911 O O . ALA A 1 117 ? -1.338 5.441 -17.074 1.00 66.31 117 ALA A O 1
ATOM 912 N N . THR A 1 118 ? -1.043 4.812 -19.199 1.00 70.88 118 THR A N 1
ATOM 913 C CA . 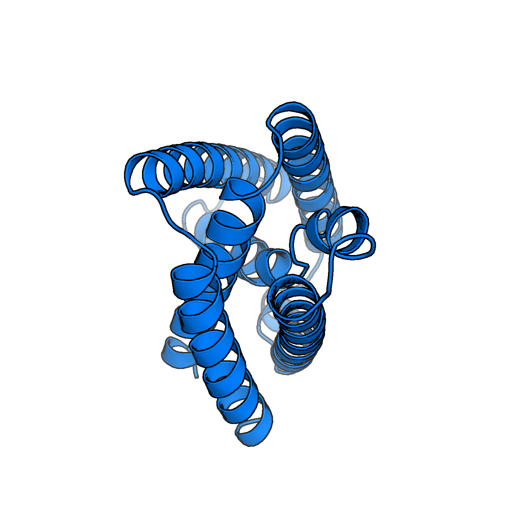THR A 1 118 ? -2.387 4.241 -19.352 1.00 70.88 118 THR A CA 1
ATOM 914 C C . THR A 1 118 ? -2.571 3.020 -18.461 1.00 70.88 118 THR A C 1
ATOM 916 O O . THR A 1 118 ? -3.604 2.894 -17.805 1.00 70.88 118 THR A O 1
ATOM 919 N N . ILE A 1 119 ? -1.562 2.145 -18.392 1.00 71.56 119 ILE A N 1
ATOM 920 C CA . ILE A 1 119 ? -1.609 0.951 -17.542 1.00 71.56 119 ILE A CA 1
ATOM 921 C C . ILE A 1 119 ? -1.680 1.341 -16.068 1.00 71.56 119 ILE A C 1
ATOM 923 O O . ILE A 1 119 ? -2.511 0.793 -15.352 1.00 71.56 119 ILE A O 1
ATOM 927 N N . SER A 1 120 ? -0.876 2.315 -15.642 1.00 65.94 120 SER A N 1
ATOM 928 C CA . SER A 1 120 ? -0.839 2.767 -14.253 1.00 65.94 120 SER A CA 1
ATOM 929 C C . SER A 1 120 ? -2.111 3.516 -13.819 1.00 65.94 120 SER A C 1
ATOM 931 O O . SER A 1 120 ? -2.575 3.388 -12.687 1.00 65.94 120 SER A O 1
ATOM 933 N N . ILE A 1 121 ? -2.767 4.246 -14.731 1.00 72.44 121 ILE A N 1
ATOM 934 C CA . ILE A 1 121 ? -4.105 4.803 -14.462 1.00 72.44 121 ILE A CA 1
ATOM 935 C C . ILE A 1 121 ? -5.119 3.668 -14.268 1.00 72.44 121 ILE A C 1
ATOM 937 O O . ILE A 1 121 ? -5.936 3.718 -13.347 1.00 72.44 121 ILE A O 1
ATOM 941 N N . LEU A 1 122 ? -5.067 2.631 -15.110 1.00 74.94 122 LEU A N 1
ATOM 942 C CA . LEU A 1 122 ? -6.000 1.506 -15.048 1.00 74.94 122 LEU A CA 1
ATOM 943 C C . LEU A 1 122 ? -5.834 0.691 -13.759 1.00 74.94 122 LEU A C 1
ATOM 945 O O . LEU A 1 122 ? -6.819 0.375 -13.091 1.00 74.94 122 LEU A O 1
ATOM 949 N N . THR A 1 123 ? -4.594 0.375 -13.391 1.00 70.69 123 THR A N 1
ATOM 950 C CA . THR A 1 123 ? -4.257 -0.295 -12.129 1.00 70.69 123 THR A CA 1
ATOM 951 C C . THR A 1 123 ? -4.573 0.598 -10.937 1.00 70.69 123 THR A C 1
ATOM 953 O O . THR A 1 123 ? -5.125 0.107 -9.957 1.00 70.69 123 THR A O 1
ATOM 956 N N . GLY A 1 124 ? -4.333 1.907 -11.030 1.00 68.56 124 GLY A N 1
ATOM 957 C CA . GLY A 1 124 ? -4.728 2.894 -10.029 1.00 68.56 124 GLY A CA 1
ATOM 958 C C . GLY A 1 124 ? -6.224 2.850 -9.732 1.00 68.56 124 GLY A C 1
ATOM 959 O O . GLY A 1 124 ? -6.630 2.687 -8.579 1.00 68.56 124 GLY A O 1
ATOM 960 N N . ILE A 1 125 ? -7.053 2.911 -10.776 1.00 74.50 125 ILE A N 1
ATOM 961 C CA . ILE A 1 125 ? -8.514 2.797 -10.664 1.00 74.50 125 ILE A CA 1
ATOM 962 C C . ILE A 1 125 ? -8.907 1.431 -10.089 1.00 74.50 125 ILE A C 1
ATOM 964 O O . ILE A 1 125 ? -9.723 1.366 -9.167 1.00 74.50 125 ILE A O 1
ATOM 968 N N . ALA A 1 126 ? -8.312 0.345 -10.588 1.00 74.06 126 ALA A N 1
ATOM 969 C CA . ALA A 1 126 ? -8.599 -1.007 -10.116 1.00 74.06 126 ALA A CA 1
ATOM 970 C C . ALA A 1 126 ? -8.278 -1.174 -8.624 1.00 74.06 126 ALA A C 1
ATOM 972 O O . ALA A 1 126 ? -9.098 -1.709 -7.881 1.00 74.06 126 ALA A O 1
ATOM 973 N N . VAL A 1 127 ? -7.130 -0.667 -8.166 1.00 71.31 127 VAL A N 1
ATOM 974 C CA . VAL A 1 127 ? -6.701 -0.705 -6.763 1.00 71.31 127 VAL A CA 1
ATOM 975 C C . VAL A 1 127 ? -7.627 0.136 -5.889 1.00 71.31 127 VAL A C 1
ATOM 977 O O . VAL A 1 127 ? -8.031 -0.331 -4.828 1.00 71.31 127 VAL A O 1
ATOM 980 N N . VAL A 1 128 ? -8.037 1.331 -6.328 1.00 71.56 128 VAL A N 1
ATOM 981 C CA . VAL A 1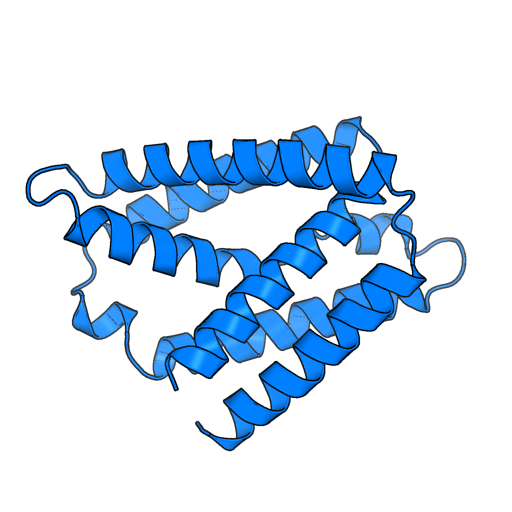 128 ? -8.998 2.162 -5.581 1.00 71.56 128 VAL A CA 1
ATOM 982 C C . VAL A 1 128 ? -10.354 1.462 -5.443 1.00 71.56 128 VAL A C 1
ATOM 984 O O . VAL A 1 128 ? -10.918 1.453 -4.347 1.00 71.56 128 VAL A O 1
ATOM 987 N N . LEU A 1 129 ? -10.865 0.832 -6.504 1.00 75.50 129 LEU A N 1
ATOM 988 C CA . LEU A 1 129 ? -12.114 0.060 -6.455 1.00 75.50 129 LEU A CA 1
ATOM 989 C C . LEU A 1 129 ? -11.995 -1.165 -5.537 1.00 75.50 129 LEU A C 1
ATOM 991 O O . LEU A 1 129 ? -12.881 -1.406 -4.713 1.00 75.50 129 LEU A O 1
ATOM 995 N N . LEU A 1 130 ? -10.883 -1.899 -5.627 1.00 75.88 130 LEU A N 1
ATOM 996 C CA . LEU A 1 130 ? -10.577 -3.034 -4.752 1.00 75.88 130 LEU A CA 1
ATOM 997 C C . LEU A 1 130 ? -10.503 -2.604 -3.288 1.00 75.88 130 LEU A C 1
ATOM 999 O O . LEU A 1 130 ? -11.110 -3.245 -2.432 1.00 75.88 130 LEU A O 1
ATOM 1003 N N . LEU A 1 131 ? -9.814 -1.504 -2.990 1.00 71.38 131 LEU A N 1
ATOM 1004 C CA . LEU A 1 131 ? -9.715 -0.950 -1.642 1.00 71.38 131 LEU A CA 1
ATOM 1005 C C . LEU A 1 131 ? -11.084 -0.511 -1.126 1.00 71.38 131 LEU A C 1
ATOM 1007 O O . LEU A 1 131 ? -11.440 -0.846 0.000 1.00 71.38 131 LEU A O 1
ATOM 1011 N N . ALA A 1 132 ? -11.880 0.180 -1.943 1.00 71.19 132 ALA A N 1
ATOM 1012 C CA . ALA A 1 132 ? -13.225 0.607 -1.568 1.00 71.19 132 ALA A CA 1
ATOM 1013 C C . ALA A 1 132 ? -14.130 -0.591 -1.225 1.00 71.19 132 ALA A C 1
ATOM 1015 O O . ALA A 1 132 ? -14.799 -0.576 -0.186 1.00 71.19 132 ALA A O 1
ATOM 1016 N N . GLY A 1 133 ? -14.099 -1.648 -2.043 1.00 75.19 133 GLY A N 1
ATOM 1017 C CA . GLY A 1 133 ? -14.823 -2.895 -1.784 1.00 75.19 133 GLY A CA 1
ATOM 1018 C C . GLY A 1 133 ? -14.326 -3.611 -0.527 1.00 75.19 133 GLY A C 1
ATOM 1019 O O . GLY A 1 133 ? -15.120 -3.984 0.335 1.00 75.19 133 GLY A O 1
ATOM 1020 N N . SER A 1 134 ? -13.008 -3.722 -0.363 1.00 76.38 134 SER A N 1
ATOM 1021 C CA . SER A 1 134 ? -12.385 -4.378 0.794 1.00 76.38 134 SER A CA 1
ATOM 1022 C C . SER A 1 134 ? -12.690 -3.652 2.104 1.00 76.38 134 SER A C 1
ATOM 1024 O O . SER A 1 134 ? -12.980 -4.280 3.118 1.00 76.38 134 SER A O 1
ATOM 1026 N N . VAL A 1 135 ? -12.702 -2.317 2.083 1.00 74.62 135 VAL A N 1
ATOM 1027 C CA . VAL A 1 135 ? -13.089 -1.491 3.232 1.00 74.62 135 VAL A CA 1
ATOM 1028 C C . VAL A 1 135 ? -14.565 -1.695 3.589 1.00 74.62 135 VAL A C 1
ATOM 1030 O O . VAL A 1 135 ? -14.905 -1.739 4.774 1.00 74.62 135 VAL A O 1
ATOM 1033 N N . ALA A 1 136 ? -15.449 -1.825 2.595 1.00 73.19 136 ALA A N 1
ATOM 1034 C CA . ALA A 1 136 ? -16.858 -2.131 2.836 1.00 73.19 136 ALA A CA 1
ATOM 1035 C C . ALA A 1 136 ? -17.026 -3.510 3.497 1.00 73.19 136 ALA A C 1
ATOM 1037 O O . ALA A 1 136 ? -17.750 -3.623 4.487 1.00 73.19 136 ALA A O 1
ATOM 1038 N N . ILE A 1 137 ? -16.290 -4.520 3.021 1.00 78.75 137 ILE A N 1
ATOM 1039 C CA . ILE A 1 137 ? -16.278 -5.877 3.590 1.00 78.75 137 ILE A CA 1
ATOM 1040 C C . ILE A 1 137 ? -15.741 -5.866 5.027 1.00 78.75 137 ILE A C 1
ATOM 1042 O O . ILE A 1 137 ? -16.395 -6.396 5.922 1.00 78.75 137 ILE A O 1
ATOM 1046 N N . CYS A 1 138 ? -14.604 -5.212 5.288 1.00 77.19 138 CYS A N 1
ATOM 1047 C CA . CYS A 1 138 ? -14.034 -5.111 6.637 1.00 77.19 138 CYS A CA 1
ATOM 1048 C C . CYS A 1 138 ? -15.001 -4.465 7.634 1.00 77.19 138 CYS A C 1
ATOM 1050 O O . CYS A 1 138 ? -15.094 -4.917 8.774 1.00 77.19 138 CYS A O 1
ATOM 1052 N N . ARG A 1 139 ? -15.766 -3.450 7.212 1.00 71.19 139 ARG A N 1
ATOM 1053 C CA . ARG A 1 139 ? -16.818 -2.877 8.064 1.00 71.19 139 ARG A CA 1
ATOM 1054 C C . ARG A 1 139 ? -17.983 -3.827 8.267 1.00 71.19 139 ARG A C 1
ATOM 1056 O O . ARG A 1 139 ? -18.522 -3.865 9.366 1.00 71.19 139 ARG A O 1
ATOM 1063 N N . HIS A 1 140 ? -18.366 -4.587 7.245 1.00 78.25 140 HIS A N 1
ATOM 1064 C CA . HIS A 1 140 ? -19.440 -5.561 7.391 1.00 78.25 140 HIS A CA 1
ATOM 1065 C C . HIS A 1 140 ? -19.071 -6.673 8.383 1.00 78.25 140 HIS A C 1
ATOM 1067 O O . HIS A 1 140 ? -19.925 -7.138 9.131 1.00 78.25 140 HIS A O 1
ATOM 1073 N N . LEU A 1 141 ? -17.784 -7.025 8.440 1.00 79.12 141 LEU A N 1
ATOM 1074 C CA . LEU A 1 141 ? -17.204 -7.989 9.376 1.00 79.12 141 LEU A CA 1
ATOM 1075 C C . LEU A 1 141 ? -16.841 -7.391 10.749 1.00 79.12 141 LEU A C 1
ATOM 1077 O O . LEU A 1 141 ? -16.266 -8.096 11.573 1.00 79.12 141 LEU A O 1
ATOM 1081 N N . ASN A 1 142 ? -17.151 -6.112 11.011 1.00 75.88 142 ASN A N 1
ATOM 1082 C CA . ASN A 1 142 ? -16.771 -5.397 12.238 1.00 75.88 142 ASN A CA 1
ATOM 1083 C C . ASN A 1 142 ? -15.272 -5.520 12.583 1.00 75.88 142 ASN A C 1
ATOM 1085 O O . ASN A 1 142 ? -14.905 -5.703 13.746 1.00 75.88 142 ASN A O 1
ATOM 1089 N N . ALA A 1 143 ? -14.395 -5.409 11.579 1.00 73.75 143 ALA A N 1
ATOM 1090 C CA . ALA A 1 143 ? -12.952 -5.388 11.799 1.00 73.75 143 ALA A CA 1
ATOM 1091 C C . ALA A 1 143 ? -12.583 -4.241 12.759 1.00 73.75 143 ALA A C 1
ATOM 1093 O O . ALA A 1 143 ? -12.840 -3.069 12.482 1.00 73.75 143 ALA A O 1
ATOM 1094 N N . GLY A 1 144 ? -12.017 -4.600 13.912 1.00 73.69 144 GLY A N 1
ATOM 1095 C CA . GLY A 1 144 ? -11.684 -3.670 14.989 1.00 73.69 144 GLY A CA 1
ATOM 1096 C C . GLY A 1 144 ? -10.178 -3.500 15.182 1.00 73.69 144 GLY A C 1
ATOM 1097 O O . GLY A 1 144 ? -9.360 -4.042 14.436 1.00 73.69 144 GLY A O 1
ATOM 1098 N N . PHE A 1 145 ? -9.799 -2.801 16.253 1.00 73.50 145 PHE A N 1
ATOM 1099 C CA . PHE A 1 145 ? -8.393 -2.594 16.626 1.00 73.50 145 PHE A CA 1
ATOM 1100 C C . PHE A 1 145 ? -7.608 -3.903 16.813 1.00 73.50 145 PHE A C 1
ATOM 1102 O O . PHE A 1 145 ? -6.418 -3.940 16.514 1.00 73.50 145 PHE A O 1
ATOM 1109 N N . GLY A 1 146 ? -8.263 -4.996 17.226 1.00 76.62 146 GLY A N 1
ATOM 1110 C CA . GLY A 1 146 ? -7.627 -6.316 17.330 1.00 76.62 146 GLY A CA 1
ATOM 1111 C C . GLY A 1 146 ? -7.149 -6.874 15.983 1.00 76.62 146 GLY A C 1
ATOM 1112 O O . GLY A 1 146 ? -6.074 -7.465 15.902 1.00 76.62 146 GLY A O 1
ATOM 1113 N N . THR A 1 147 ? -7.895 -6.632 14.902 1.00 79.19 147 THR A N 1
ATOM 1114 C CA . THR A 1 147 ? -7.510 -7.048 13.545 1.00 79.19 147 THR A CA 1
ATOM 1115 C C . THR A 1 147 ? -6.343 -6.206 13.028 1.00 79.19 147 THR A C 1
ATOM 1117 O O . THR A 1 147 ? -5.397 -6.750 12.459 1.00 79.19 147 THR A O 1
ATOM 1120 N N . LEU A 1 148 ? -6.365 -4.892 13.287 1.00 76.31 148 LEU A N 1
ATOM 1121 C CA . LEU A 1 148 ? -5.254 -3.993 12.957 1.00 76.31 148 LEU A CA 1
ATOM 1122 C C . LEU A 1 148 ? -3.977 -4.390 13.713 1.00 76.31 148 LEU A C 1
ATOM 1124 O O . LEU A 1 148 ? -2.894 -4.397 13.132 1.00 76.31 148 LEU A O 1
ATOM 1128 N N . TYR A 1 149 ? -4.105 -4.785 14.981 1.00 77.12 149 TYR A N 1
ATOM 1129 C CA . TYR A 1 149 ? -2.991 -5.255 15.801 1.00 77.12 149 TYR A CA 1
ATOM 1130 C C . TYR A 1 149 ? -2.347 -6.525 15.227 1.00 77.12 149 TYR A C 1
ATOM 1132 O O . TYR A 1 149 ? -1.131 -6.566 15.042 1.00 77.12 149 TYR A O 1
ATOM 1140 N N . GLY A 1 150 ? -3.157 -7.524 14.856 1.00 78.38 150 GLY A N 1
ATOM 1141 C CA . GLY A 1 150 ? -2.664 -8.750 14.222 1.00 78.38 150 GLY A CA 1
ATOM 1142 C C . GLY A 1 150 ? -1.907 -8.481 12.918 1.00 78.38 150 GLY A C 1
ATOM 1143 O O . GLY A 1 150 ? -0.809 -9.000 12.721 1.00 78.38 150 GLY A O 1
ATOM 1144 N N . ILE A 1 151 ? -2.439 -7.607 12.059 1.00 78.94 151 ILE A N 1
ATOM 1145 C CA . ILE A 1 151 ? -1.765 -7.216 10.812 1.00 78.94 151 ILE A CA 1
ATOM 1146 C C . ILE A 1 151 ? -0.467 -6.449 11.097 1.00 78.94 151 ILE A C 1
ATOM 1148 O O . ILE A 1 151 ? 0.546 -6.700 10.447 1.00 78.94 151 ILE A O 1
ATOM 1152 N N . THR A 1 152 ? -0.461 -5.566 12.099 1.00 78.38 152 THR A N 1
ATOM 1153 C CA . THR A 1 152 ? 0.738 -4.808 12.503 1.00 78.38 152 THR A CA 1
ATOM 1154 C C . THR A 1 152 ? 1.870 -5.738 12.950 1.00 78.38 152 THR A C 1
ATOM 1156 O O . THR A 1 152 ? 3.023 -5.526 12.571 1.00 78.38 152 THR A O 1
ATOM 1159 N N . ILE A 1 153 ? 1.558 -6.809 13.691 1.00 80.31 153 ILE A N 1
ATOM 1160 C CA . ILE A 1 153 ? 2.541 -7.835 14.079 1.00 80.31 153 ILE A CA 1
ATOM 1161 C C . ILE A 1 153 ? 3.127 -8.518 12.842 1.00 80.31 153 ILE A C 1
ATOM 1163 O O . ILE A 1 153 ? 4.348 -8.614 12.716 1.00 80.31 153 ILE A O 1
ATOM 1167 N N . VAL A 1 154 ? 2.276 -8.954 11.908 1.00 81.69 154 VAL A N 1
ATOM 1168 C CA . VAL A 1 154 ? 2.723 -9.606 10.666 1.00 81.69 154 VAL A CA 1
ATOM 1169 C C . VAL A 1 154 ? 3.613 -8.668 9.849 1.00 81.69 154 VAL A C 1
ATOM 1171 O O . VAL A 1 154 ? 4.672 -9.090 9.379 1.00 81.69 154 VAL A O 1
ATOM 1174 N N . LEU A 1 155 ? 3.241 -7.388 9.729 1.00 77.62 155 LEU A N 1
ATOM 1175 C CA . LEU A 1 155 ? 4.046 -6.381 9.035 1.00 77.62 155 LEU A CA 1
ATOM 1176 C C . LEU A 1 155 ? 5.420 -6.214 9.688 1.00 77.62 155 LEU A C 1
ATOM 1178 O O . LEU A 1 155 ? 6.436 -6.175 8.997 1.00 77.62 155 LEU A O 1
ATOM 1182 N N . THR A 1 156 ? 5.455 -6.166 11.020 1.00 78.25 156 THR A N 1
ATOM 1183 C CA . THR A 1 156 ? 6.685 -6.003 11.805 1.00 78.25 156 THR A CA 1
ATOM 1184 C C . THR A 1 156 ? 7.615 -7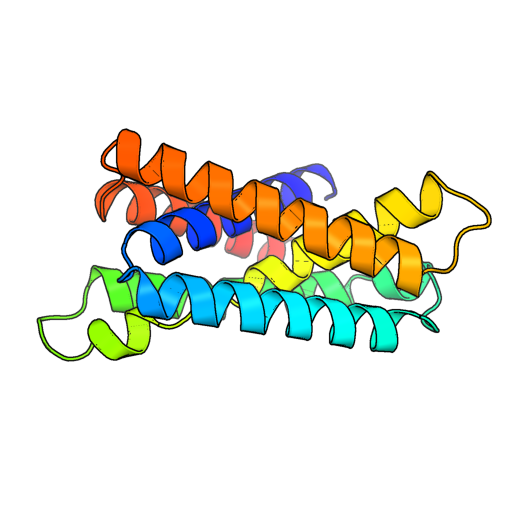.200 11.624 1.00 78.25 156 THR A C 1
ATOM 1186 O O . THR A 1 156 ? 8.782 -7.020 11.282 1.00 78.25 156 THR A O 1
ATOM 1189 N N . ILE A 1 157 ? 7.101 -8.426 11.768 1.00 82.56 157 ILE A N 1
ATOM 1190 C CA . ILE A 1 157 ? 7.880 -9.660 11.575 1.00 82.56 157 ILE A CA 1
ATOM 1191 C C . ILE A 1 157 ? 8.434 -9.721 10.151 1.00 82.56 157 ILE A C 1
ATOM 1193 O O . ILE A 1 157 ? 9.620 -9.978 9.954 1.00 82.56 157 ILE A O 1
ATOM 1197 N N . THR A 1 158 ? 7.598 -9.433 9.153 1.00 78.88 158 THR A N 1
ATOM 1198 C CA . THR A 1 158 ? 8.018 -9.478 7.746 1.00 78.88 158 THR A CA 1
ATOM 1199 C C . THR A 1 158 ? 9.074 -8.412 7.446 1.00 78.88 158 THR A C 1
ATOM 1201 O O . THR A 1 158 ? 10.024 -8.687 6.718 1.00 78.88 158 THR A O 1
ATOM 1204 N N . SER A 1 159 ? 8.961 -7.227 8.053 1.00 75.44 159 SER A N 1
ATOM 1205 C CA . SER A 1 159 ? 9.948 -6.147 7.917 1.00 75.44 159 SER A CA 1
ATOM 1206 C C . SER A 1 159 ? 11.292 -6.510 8.549 1.00 75.44 159 SER A C 1
ATOM 1208 O O . SER A 1 159 ? 12.325 -6.263 7.938 1.00 75.44 159 SER A O 1
ATOM 1210 N N . ILE A 1 160 ? 11.292 -7.146 9.728 1.00 79.69 160 ILE A N 1
ATOM 1211 C CA . ILE A 1 160 ? 12.515 -7.630 10.394 1.00 79.69 160 ILE A CA 1
ATOM 1212 C C . ILE A 1 160 ? 13.208 -8.695 9.538 1.00 79.69 160 ILE A C 1
ATOM 1214 O O . ILE A 1 160 ? 14.420 -8.637 9.350 1.00 79.69 160 ILE A O 1
ATOM 1218 N N . ILE A 1 161 ? 12.446 -9.645 8.987 1.00 79.88 161 ILE A N 1
ATOM 1219 C CA . ILE A 1 161 ? 12.988 -10.685 8.103 1.00 79.88 161 ILE A CA 1
ATOM 1220 C C . ILE A 1 161 ? 13.571 -10.056 6.834 1.00 79.88 161 ILE A C 1
ATOM 1222 O O . ILE A 1 161 ? 14.683 -10.399 6.448 1.00 79.88 161 ILE A O 1
ATOM 1226 N N . LEU A 1 162 ? 12.852 -9.124 6.198 1.00 73.69 162 LEU A N 1
ATOM 1227 C CA . LEU A 1 162 ? 13.340 -8.430 5.004 1.00 73.69 162 LEU A CA 1
ATOM 1228 C C . LEU A 1 162 ? 14.613 -7.631 5.291 1.00 73.69 162 LEU A C 1
ATOM 1230 O O . LEU A 1 162 ? 15.550 -7.726 4.508 1.00 73.69 162 LEU A O 1
ATOM 1234 N N . TYR A 1 163 ? 14.670 -6.916 6.417 1.00 73.81 163 TYR A N 1
ATOM 1235 C CA . TYR A 1 163 ? 15.860 -6.177 6.838 1.00 73.81 163 TYR A CA 1
ATOM 1236 C C . TYR A 1 163 ? 17.052 -7.098 7.128 1.00 73.81 163 TYR A C 1
ATOM 1238 O O . TYR A 1 163 ? 18.177 -6.778 6.776 1.00 73.81 163 TYR A O 1
ATOM 1246 N N . GLY A 1 164 ? 16.825 -8.261 7.746 1.00 67.62 164 GLY A N 1
ATOM 1247 C CA . GLY A 1 164 ? 17.886 -9.239 8.012 1.00 67.62 164 GLY A CA 1
ATOM 1248 C C . GLY A 1 164 ? 18.387 -9.984 6.768 1.00 67.62 164 GLY A C 1
ATOM 1249 O O . GLY A 1 164 ? 19.411 -10.658 6.836 1.00 67.62 164 GLY A O 1
ATOM 1250 N N . MET A 1 165 ? 17.661 -9.899 5.650 1.00 69.06 165 MET A N 1
ATOM 1251 C CA . MET A 1 165 ? 18.026 -10.513 4.369 1.00 69.06 165 MET A CA 1
ATOM 1252 C C . MET A 1 165 ? 18.692 -9.540 3.383 1.00 69.06 165 MET A C 1
ATOM 1254 O O . MET A 1 165 ? 19.224 -10.004 2.372 1.00 69.06 165 MET A O 1
ATOM 1258 N N . THR A 1 166 ? 18.608 -8.231 3.632 1.00 60.78 166 THR A N 1
ATOM 1259 C CA . THR A 1 166 ? 19.278 -7.166 2.861 1.00 60.78 166 THR A CA 1
ATOM 1260 C C . THR A 1 166 ? 20.655 -6.861 3.414 1.00 60.78 166 THR A C 1
ATOM 1262 O O . THR A 1 166 ? 21.569 -6.672 2.584 1.00 60.78 166 THR A O 1
#

Sequence (166 aa):
MTVILMIFCIASIAGCIVNISLMPVKMRVALCLLWGIGAGIIAMIMFGLPRQEIWTAKWIVYAVILASVDVIFFLRHIFSDRHLPRIAGLYPGFSILYPMIVLDCICTRSFPGADFATISILTGIAVVLLLAGSVAICRHLNAGFGTLYGITIVLTITSIILYGMT